Protein AF-A0A9Q9BVR9-F1 (afdb_monomer_lite)

Structure (mmCIF, N/CA/C/O backbone):
data_AF-A0A9Q9BVR9-F1
#
_entry.id   AF-A0A9Q9BVR9-F1
#
loop_
_atom_site.group_PDB
_atom_site.id
_atom_site.type_symbol
_atom_site.label_atom_id
_atom_site.label_alt_id
_atom_site.label_comp_id
_atom_site.label_asym_id
_atom_site.label_entity_id
_atom_site.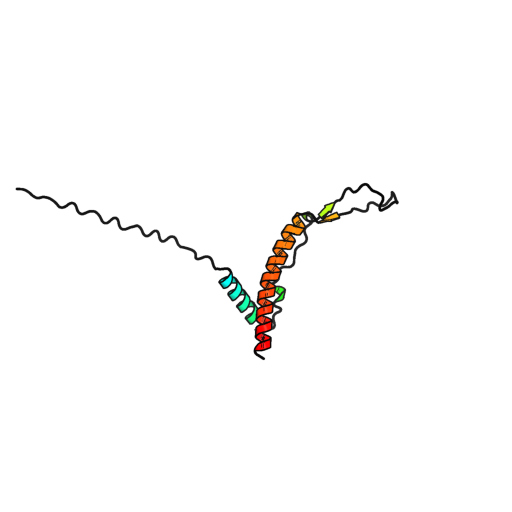label_seq_id
_atom_site.pdbx_PDB_ins_code
_atom_site.Cartn_x
_atom_site.Cartn_y
_atom_site.Cartn_z
_atom_site.occupancy
_atom_site.B_iso_or_equiv
_atom_site.auth_seq_id
_atom_site.auth_comp_id
_atom_site.auth_asym_id
_atom_site.auth_atom_id
_atom_site.pdbx_PDB_model_num
ATOM 1 N N . MET A 1 1 ? -12.021 83.419 23.432 1.00 38.91 1 MET A N 1
ATOM 2 C CA . MET A 1 1 ? -11.140 82.744 22.452 1.00 38.91 1 MET A CA 1
ATOM 3 C C . MET A 1 1 ? -11.913 81.598 21.816 1.00 38.91 1 MET A C 1
ATOM 5 O O . MET A 1 1 ? -12.678 80.941 22.510 1.00 38.91 1 MET A O 1
ATOM 9 N N . LYS A 1 2 ? -11.836 81.474 20.487 1.00 41.72 2 LYS A N 1
ATOM 10 C CA . LYS A 1 2 ? -12.688 80.613 19.652 1.00 41.72 2 LYS A CA 1
ATOM 11 C C . LYS A 1 2 ? -12.212 79.149 19.671 1.00 41.72 2 LYS A C 1
ATOM 13 O O . LYS A 1 2 ? -11.018 78.899 19.598 1.00 41.72 2 LYS A O 1
ATOM 18 N N . LYS A 1 3 ? -13.202 78.249 19.753 1.00 41.75 3 LYS A N 1
ATOM 19 C CA . LYS A 1 3 ? -13.281 76.816 19.395 1.00 41.75 3 LYS A CA 1
ATOM 20 C C . LYS A 1 3 ? -11.974 76.113 18.981 1.00 41.75 3 LYS A C 1
ATOM 22 O O . LYS A 1 3 ? -11.484 76.333 17.879 1.00 41.75 3 LYS A O 1
ATOM 27 N N . LEU A 1 4 ? -11.535 75.155 19.800 1.00 46.44 4 LEU A N 1
ATOM 28 C CA . LEU A 1 4 ? -10.692 74.038 19.371 1.00 46.44 4 LEU A CA 1
ATOM 29 C C . LEU A 1 4 ? -11.633 72.873 19.018 1.00 46.44 4 LEU A C 1
ATOM 31 O O . LEU A 1 4 ? -12.262 72.289 19.900 1.00 46.44 4 LEU A O 1
ATOM 35 N N . LEU A 1 5 ? -11.813 72.595 17.727 1.00 54.91 5 LEU A N 1
ATOM 36 C CA . LEU A 1 5 ? -12.519 71.399 17.269 1.00 54.91 5 LEU A CA 1
ATOM 37 C C . LEU A 1 5 ? -11.586 70.200 17.469 1.00 54.91 5 LEU A C 1
ATOM 39 O O . LEU A 1 5 ? -10.543 70.102 16.829 1.00 54.91 5 LEU A O 1
ATOM 43 N N . LEU A 1 6 ? -11.969 69.333 18.404 1.00 50.19 6 LEU A N 1
ATOM 44 C CA . LEU A 1 6 ? -11.362 68.034 18.672 1.00 50.19 6 LEU A CA 1
ATOM 45 C C . LEU A 1 6 ? -11.310 67.201 17.382 1.00 50.19 6 LEU A C 1
ATOM 47 O O . LEU A 1 6 ? -12.342 66.773 16.868 1.00 50.19 6 LEU A O 1
ATOM 51 N N . LEU A 1 7 ? -10.100 66.959 16.880 1.00 53.19 7 LEU A N 1
ATOM 52 C CA . LEU A 1 7 ? -9.809 65.882 15.937 1.00 53.19 7 LEU A CA 1
ATOM 53 C C . LEU A 1 7 ? -10.014 64.553 16.673 1.00 53.19 7 LEU A C 1
ATOM 55 O O . LEU A 1 7 ? -9.206 64.177 17.521 1.00 53.19 7 LEU A O 1
ATOM 59 N N . MET A 1 8 ? -11.110 63.855 16.374 1.00 57.31 8 MET A N 1
ATOM 60 C CA . MET A 1 8 ? -11.246 62.449 16.742 1.00 57.31 8 MET A CA 1
ATOM 61 C C . MET A 1 8 ? -10.315 61.614 15.854 1.00 57.31 8 MET A C 1
ATOM 63 O O . MET A 1 8 ? -10.363 61.774 14.631 1.00 57.31 8 MET A O 1
ATOM 67 N N . PRO A 1 9 ? -9.498 60.704 16.410 1.00 53.47 9 PRO A N 1
ATOM 68 C CA . PRO A 1 9 ? -8.858 59.684 15.602 1.00 53.47 9 PRO A CA 1
ATOM 69 C C . PRO A 1 9 ? -9.966 58.766 15.087 1.00 53.47 9 PRO A C 1
ATOM 71 O O . PRO A 1 9 ? -10.678 58.140 15.874 1.00 53.47 9 PRO A O 1
ATOM 74 N N . ALA A 1 10 ? -10.139 58.715 13.766 1.00 57.69 10 ALA A N 1
ATOM 75 C CA . ALA A 1 10 ? -10.944 57.684 13.139 1.00 57.69 10 ALA A CA 1
ATOM 76 C C . ALA A 1 10 ? -10.406 56.329 13.612 1.00 57.69 10 ALA A C 1
ATOM 78 O O . ALA A 1 10 ? -9.231 56.019 13.413 1.00 57.69 10 ALA A O 1
ATOM 79 N N . LEU A 1 11 ? -11.264 55.567 14.290 1.00 50.66 11 LEU A N 1
ATOM 80 C CA . LEU A 1 11 ? -11.054 54.166 14.619 1.00 50.66 11 LEU A CA 1
ATOM 81 C C . LEU A 1 11 ? -10.641 53.432 13.339 1.00 50.66 11 LEU A C 1
ATOM 83 O O . LEU A 1 11 ? -11.483 53.073 12.518 1.00 50.66 11 LEU A O 1
ATOM 87 N N . LEU A 1 12 ? -9.339 53.210 13.170 1.00 55.28 12 LEU A N 1
ATOM 88 C CA . LEU A 1 12 ? -8.814 52.174 12.294 1.00 55.28 12 LEU A CA 1
ATOM 89 C C . LEU A 1 12 ? -9.189 50.846 12.949 1.00 55.28 12 LEU A C 1
ATOM 91 O O . LEU A 1 12 ? -8.400 50.247 13.677 1.00 55.28 12 LEU A O 1
ATOM 95 N N . ALA A 1 13 ? -10.442 50.430 12.760 1.00 57.25 13 ALA A N 1
ATOM 96 C CA . ALA A 1 13 ? -10.838 49.065 13.032 1.00 57.25 13 ALA A CA 1
ATOM 97 C C . ALA A 1 13 ? -9.893 48.163 12.224 1.00 57.25 13 ALA A C 1
ATOM 99 O O . ALA A 1 13 ? -9.792 48.345 11.005 1.00 57.25 13 ALA A O 1
ATOM 100 N N . PRO A 1 14 ? -9.166 47.229 12.862 1.00 58.66 14 PRO A N 1
ATOM 101 C CA . PRO A 1 14 ? -8.404 46.255 12.111 1.00 58.66 14 PRO A CA 1
ATOM 102 C C . PRO A 1 14 ? -9.414 45.488 11.262 1.00 58.66 14 PRO A C 1
ATOM 104 O O . PRO A 1 14 ? -10.342 44.876 11.794 1.00 58.66 14 PRO A O 1
ATOM 107 N N . ILE A 1 15 ? -9.263 45.578 9.939 1.00 55.91 15 ILE A N 1
ATOM 108 C CA . ILE A 1 15 ? -9.968 44.713 9.002 1.00 55.91 15 ILE A CA 1
ATOM 109 C C . ILE A 1 15 ? -9.590 43.303 9.436 1.00 55.91 15 ILE A C 1
ATOM 111 O O . ILE A 1 15 ? -8.450 42.875 9.253 1.00 55.91 15 ILE A O 1
ATOM 115 N N . GLN A 1 16 ? -10.522 42.611 10.087 1.00 54.34 16 GLN A N 1
ATOM 116 C CA . GLN A 1 16 ? -10.398 41.189 10.338 1.00 54.34 16 GLN A CA 1
ATOM 117 C C . GLN A 1 16 ? -10.486 40.537 8.964 1.00 54.34 16 GLN A C 1
ATOM 119 O O . GLN A 1 16 ? -11.564 40.190 8.486 1.00 54.34 16 GLN A O 1
ATOM 124 N N . PHE A 1 17 ? -9.343 40.435 8.288 1.00 49.59 17 PHE A N 1
ATOM 125 C CA . PHE A 1 17 ? -9.161 39.466 7.230 1.00 49.59 17 PHE A CA 1
ATOM 126 C C . PHE A 1 17 ? -9.364 38.114 7.902 1.00 49.59 17 PHE A C 1
ATOM 128 O O . PHE A 1 17 ? -8.444 37.552 8.492 1.00 49.59 17 PHE A O 1
ATOM 135 N N . ALA A 1 18 ? -10.604 37.627 7.881 1.00 53.34 18 ALA A N 1
ATOM 136 C CA . ALA A 1 18 ? -10.911 36.237 8.132 1.00 53.34 18 ALA A CA 1
ATOM 137 C C . ALA A 1 18 ? -10.276 35.450 6.982 1.00 53.34 18 ALA A C 1
ATOM 139 O O . ALA A 1 18 ? -10.924 35.092 6.003 1.00 53.34 18 ALA A O 1
ATOM 140 N N . VAL A 1 19 ? -8.961 35.251 7.073 1.00 53.66 19 VAL A N 1
ATOM 141 C CA . VAL A 1 19 ? -8.281 34.182 6.363 1.00 53.66 19 VAL A CA 1
ATOM 142 C C . VAL A 1 19 ? -9.018 32.935 6.820 1.00 53.66 19 VAL A C 1
ATOM 144 O O . VAL A 1 19 ? -9.019 32.625 8.012 1.00 53.66 19 VAL A O 1
ATOM 147 N N . SER A 1 20 ? -9.734 32.271 5.912 1.00 51.66 20 SER A N 1
ATOM 148 C CA . SER A 1 20 ? 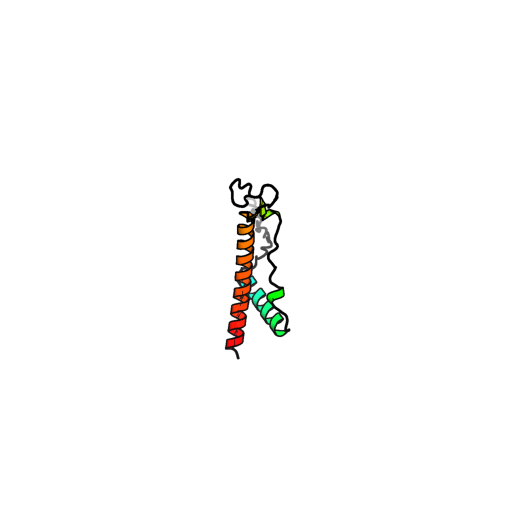-10.286 30.961 6.218 1.00 51.66 20 SER A CA 1
ATOM 149 C C . SER A 1 20 ? -9.086 30.047 6.443 1.00 51.66 20 SER A C 1
ATOM 151 O O . SER A 1 20 ? -8.514 29.517 5.491 1.00 51.66 20 SER A O 1
ATOM 153 N N . CYS A 1 21 ? -8.637 29.923 7.690 1.00 58.91 21 CYS A N 1
ATOM 15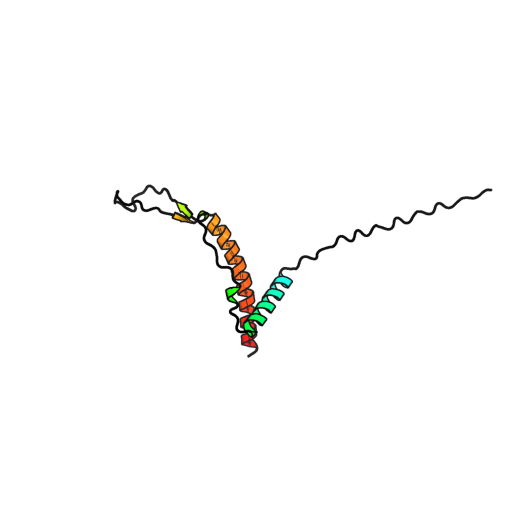4 C CA . CYS A 1 21 ? -7.695 28.891 8.075 1.00 58.91 21 CYS A CA 1
ATOM 155 C C . CYS A 1 21 ? -8.428 27.569 7.865 1.00 58.91 21 CYS A C 1
ATOM 157 O O . CYS A 1 21 ? -9.175 27.116 8.732 1.00 58.91 21 CYS A O 1
ATOM 159 N N . VAL A 1 22 ? -8.278 26.989 6.675 1.00 67.69 22 VAL A N 1
ATOM 160 C CA . VAL A 1 22 ? -8.640 25.599 6.431 1.00 67.69 22 VAL A CA 1
ATOM 161 C C . VAL A 1 22 ? -7.715 24.807 7.343 1.00 67.69 22 VAL A C 1
ATOM 163 O O . VAL A 1 22 ? -6.517 24.716 7.090 1.00 67.69 22 VAL A O 1
ATOM 166 N N . ARG A 1 23 ? -8.241 24.354 8.484 1.00 74.75 23 ARG A N 1
ATOM 167 C CA . ARG A 1 23 ? -7.477 23.536 9.421 1.00 74.75 23 ARG A CA 1
ATOM 168 C C . ARG A 1 23 ? -7.155 22.230 8.708 1.00 74.75 23 ARG A C 1
ATOM 170 O O . ARG A 1 23 ? -8.060 21.448 8.431 1.00 74.75 23 ARG A O 1
ATOM 177 N N . GLU A 1 24 ? -5.882 22.023 8.398 1.00 83.44 24 GLU A N 1
ATOM 178 C CA . GLU A 1 24 ? -5.410 20.733 7.911 1.00 83.44 24 GLU A CA 1
ATOM 179 C C . GLU A 1 24 ? -5.555 19.691 9.022 1.00 83.44 24 GLU A C 1
ATOM 181 O O . GLU A 1 24 ? -5.246 19.949 10.189 1.00 83.44 24 GLU A O 1
ATOM 186 N N . GLU A 1 25 ? -6.069 18.521 8.654 1.00 86.62 25 GLU A N 1
ATOM 187 C CA . GLU A 1 25 ? -6.222 17.404 9.582 1.00 86.62 25 GLU A CA 1
ATOM 188 C C . GLU A 1 25 ? -4.855 16.859 9.980 1.00 86.62 25 GLU A C 1
ATOM 190 O O . GLU A 1 25 ? -3.980 16.652 9.127 1.00 86.62 25 GLU A O 1
ATOM 195 N N . THR A 1 26 ? -4.686 16.587 11.273 1.00 91.81 26 THR A N 1
ATOM 196 C CA . THR A 1 26 ? -3.455 15.970 11.776 1.00 91.81 26 THR A CA 1
ATOM 197 C C . THR A 1 26 ? -3.360 14.514 11.313 1.00 91.81 26 THR A C 1
ATOM 199 O O . THR A 1 26 ? -4.358 13.886 10.952 1.00 91.81 26 THR A O 1
ATOM 202 N N . GLN A 1 27 ? -2.153 13.939 11.327 1.00 89.19 27 GLN A N 1
ATOM 203 C CA . GLN A 1 27 ? -1.982 12.522 10.987 1.00 89.19 27 GLN A CA 1
ATOM 204 C C . GLN A 1 27 ? -2.755 11.607 11.950 1.00 89.19 27 GLN A C 1
ATOM 206 O O . GLN A 1 27 ? -3.349 10.626 11.521 1.00 89.19 27 GLN A O 1
ATOM 211 N N . GLU A 1 28 ? -2.820 11.973 13.230 1.00 92.19 28 GLU A N 1
ATOM 212 C CA . GLU A 1 28 ? -3.574 11.233 14.244 1.00 92.19 28 GLU A CA 1
ATOM 213 C C . GLU A 1 28 ? -5.084 11.227 13.955 1.00 92.19 28 GLU A C 1
ATOM 215 O O . GLU A 1 28 ? -5.721 10.177 14.021 1.00 92.19 28 GLU A O 1
ATOM 220 N N . GLU A 1 29 ? -5.653 12.368 13.545 1.00 93.31 29 GLU A N 1
ATOM 221 C CA . GLU A 1 29 ? -7.065 12.461 13.146 1.00 93.31 29 GLU A CA 1
ATOM 222 C C . GLU A 1 29 ? -7.362 11.590 11.911 1.00 93.31 29 GLU A C 1
ATOM 224 O O . GLU A 1 29 ? -8.408 10.935 11.840 1.00 93.31 29 GLU A O 1
ATOM 229 N N . LYS A 1 30 ? -6.435 11.539 10.944 1.00 93.00 30 LYS A N 1
ATOM 230 C CA . LYS A 1 30 ? -6.551 10.667 9.763 1.00 93.00 30 LYS A CA 1
ATOM 231 C C . LYS A 1 30 ? -6.501 9.189 10.149 1.00 93.00 30 LYS A C 1
ATOM 233 O O . LYS A 1 30 ? -7.327 8.408 9.670 1.00 93.00 30 LYS A O 1
ATOM 238 N N . ASP A 1 31 ? -5.587 8.817 11.040 1.00 94.19 31 ASP A N 1
ATOM 239 C CA . ASP A 1 31 ? -5.425 7.443 11.516 1.00 94.19 31 ASP A CA 1
ATOM 240 C C . ASP A 1 31 ? -6.661 6.969 12.295 1.00 94.19 31 ASP A C 1
ATOM 242 O O . ASP A 1 31 ? -7.138 5.853 12.082 1.00 94.19 31 ASP A O 1
ATOM 246 N N . GLU A 1 32 ? -7.238 7.826 13.146 1.00 94.25 32 GLU A N 1
ATOM 247 C CA . GLU A 1 32 ? -8.466 7.519 13.887 1.00 94.25 32 GLU A CA 1
ATOM 248 C C . GLU A 1 32 ? -9.661 7.311 12.944 1.00 94.25 32 GLU A C 1
ATOM 250 O O . GLU A 1 32 ? -10.447 6.372 13.110 1.00 94.25 32 GLU A O 1
ATOM 255 N N . LYS A 1 33 ? -9.800 8.158 11.916 1.00 94.19 33 LYS A N 1
ATOM 256 C CA . LYS A 1 33 ? -10.846 7.994 10.896 1.00 94.19 33 LYS A CA 1
ATOM 257 C C . LYS A 1 33 ? -10.695 6.691 10.124 1.00 94.19 33 LYS A C 1
ATOM 259 O O . LYS A 1 33 ? -11.694 6.000 9.909 1.00 94.19 33 LYS A O 1
ATOM 264 N N . LEU A 1 34 ? -9.472 6.349 9.720 1.00 93.44 34 LEU A N 1
ATOM 265 C CA . LEU A 1 34 ? -9.197 5.092 9.032 1.00 93.44 34 LEU A CA 1
ATOM 266 C C . LEU A 1 34 ? -9.524 3.896 9.931 1.00 93.44 34 LEU A C 1
ATOM 268 O O . LEU A 1 34 ? -10.180 2.954 9.490 1.00 93.44 34 LEU A O 1
ATOM 272 N N . ALA A 1 35 ? -9.160 3.970 11.211 1.00 93.75 35 ALA A N 1
ATOM 273 C CA . ALA A 1 35 ? -9.457 2.919 12.169 1.00 93.75 35 ALA A CA 1
ATOM 274 C C . ALA A 1 35 ? -10.975 2.675 12.316 1.00 93.75 35 ALA A C 1
ATOM 276 O O . ALA A 1 35 ? -11.443 1.540 12.224 1.00 93.75 35 ALA A O 1
ATOM 277 N N . LYS A 1 36 ? -11.767 3.747 12.455 1.00 93.88 36 LYS A N 1
ATOM 278 C CA . LYS A 1 36 ? -13.239 3.663 12.511 1.00 93.88 36 LYS A CA 1
ATOM 279 C C . LYS A 1 36 ? -13.845 3.090 11.229 1.00 93.88 36 LYS A C 1
ATOM 281 O O . LYS A 1 36 ? -14.853 2.385 11.289 1.00 93.88 36 LYS A O 1
ATOM 286 N N . LYS A 1 37 ? -13.258 3.395 10.065 1.00 93.19 37 LYS A N 1
ATOM 287 C CA . LYS A 1 37 ? -13.680 2.809 8.785 1.00 93.19 37 LYS A CA 1
ATOM 288 C C . LYS A 1 37 ? -13.478 1.292 8.804 1.00 93.19 37 LYS A C 1
ATOM 290 O O . LYS A 1 37 ? -14.431 0.565 8.538 1.00 93.19 37 LYS A O 1
ATOM 295 N N . TYR A 1 38 ? -12.287 0.832 9.186 1.00 93.19 38 TYR A N 1
ATOM 296 C CA . TYR A 1 38 ? -11.971 -0.593 9.277 1.00 93.19 38 TYR A CA 1
ATOM 297 C C . TYR A 1 38 ? -12.891 -1.340 10.240 1.00 93.19 38 TYR A C 1
ATOM 299 O O . TYR A 1 38 ? -13.438 -2.369 9.862 1.00 93.19 38 TYR A O 1
ATOM 307 N N . GLU A 1 39 ? -13.123 -0.815 11.445 1.00 91.94 39 GLU A N 1
ATOM 308 C CA . GLU A 1 39 ? -14.052 -1.415 12.415 1.00 91.94 39 GLU A CA 1
ATOM 309 C C . GLU A 1 39 ? -15.454 -1.605 11.813 1.00 91.94 39 GLU A C 1
ATOM 311 O O . GLU A 1 39 ? -15.993 -2.710 11.805 1.00 91.94 39 GLU A O 1
ATOM 316 N N . LYS A 1 40 ? -15.995 -0.555 11.186 1.00 91.94 40 LYS A N 1
ATOM 317 C CA . LYS A 1 40 ? -17.307 -0.595 10.530 1.00 91.94 40 LYS A CA 1
ATOM 318 C C . LYS A 1 40 ? -17.373 -1.578 9.358 1.00 91.94 40 LYS A C 1
ATOM 320 O O . LYS A 1 40 ? -18.431 -2.157 9.110 1.00 91.94 40 LYS A O 1
ATOM 325 N N . ASP A 1 41 ? -16.301 -1.704 8.583 1.00 91.00 41 ASP A N 1
ATOM 326 C CA . ASP A 1 41 ? -16.258 -2.619 7.444 1.00 91.00 41 ASP A CA 1
ATOM 327 C C . ASP A 1 41 ? -16.146 -4.080 7.912 1.00 91.00 41 ASP A C 1
ATOM 329 O O . ASP A 1 41 ? -16.861 -4.933 7.380 1.00 91.00 41 ASP A O 1
ATOM 333 N N . ILE A 1 42 ? -15.389 -4.354 8.981 1.00 88.56 42 ILE A N 1
ATOM 334 C CA . ILE A 1 42 ? -15.346 -5.667 9.650 1.00 88.56 42 ILE A CA 1
ATOM 335 C C . ILE A 1 42 ? -16.732 -6.059 10.172 1.00 88.56 42 ILE A C 1
ATOM 337 O O . ILE A 1 42 ? -17.185 -7.171 9.903 1.00 88.56 42 ILE A O 1
ATOM 341 N N . ASP A 1 43 ? -17.437 -5.149 10.852 1.00 88.69 43 ASP A N 1
ATOM 342 C CA . ASP A 1 43 ? -18.789 -5.399 11.380 1.00 88.69 43 ASP A CA 1
ATOM 343 C C . ASP A 1 43 ? -19.800 -5.762 10.281 1.00 88.69 43 ASP A C 1
ATOM 345 O O . ASP A 1 43 ? -20.777 -6.474 10.515 1.00 88.69 43 ASP A O 1
ATOM 349 N N . LYS A 1 44 ? -19.561 -5.293 9.052 1.00 90.94 44 LYS A N 1
ATOM 350 C CA . LYS A 1 44 ? -20.369 -5.616 7.867 1.00 90.94 44 LYS A CA 1
ATOM 351 C C . LYS A 1 44 ? -19.920 -6.888 7.147 1.00 90.94 44 LYS A C 1
ATOM 353 O O . LYS A 1 44 ? -20.489 -7.212 6.106 1.00 90.94 44 LYS A O 1
ATOM 358 N N . GLY A 1 45 ? -18.896 -7.576 7.649 1.00 84.62 45 GLY A N 1
ATOM 359 C CA . GLY A 1 45 ? -18.283 -8.732 6.998 1.00 84.62 45 GLY A CA 1
ATOM 360 C C . GLY A 1 45 ? -17.525 -8.386 5.713 1.00 84.62 45 GLY A C 1
ATOM 361 O O . GLY A 1 45 ? -17.325 -9.265 4.877 1.00 84.62 45 GLY A O 1
ATOM 362 N N . LYS A 1 46 ? -17.131 -7.121 5.517 1.00 87.06 46 LYS A N 1
ATOM 363 C CA . LYS A 1 46 ? -16.322 -6.715 4.364 1.00 87.06 46 LYS A CA 1
ATOM 364 C C . LYS A 1 46 ? -14.852 -7.043 4.584 1.00 87.06 46 LYS A C 1
ATOM 366 O O . LYS A 1 46 ? -14.338 -6.984 5.701 1.00 87.06 46 LYS A O 1
ATOM 371 N N . TYR A 1 47 ? -14.166 -7.337 3.487 1.00 79.88 47 TYR A N 1
ATOM 372 C CA . TYR A 1 47 ? -12.737 -7.586 3.503 1.00 79.88 47 TYR A CA 1
ATOM 373 C C . TYR A 1 47 ? -11.979 -6.257 3.521 1.00 79.88 47 TYR A C 1
ATOM 375 O O . TYR A 1 47 ? -11.918 -5.541 2.529 1.00 79.88 47 TYR A O 1
ATOM 383 N N . VAL A 1 48 ? -11.407 -5.916 4.675 1.00 81.38 48 VAL A N 1
ATOM 384 C CA . VAL A 1 48 ? -10.670 -4.655 4.867 1.00 81.38 48 VAL A CA 1
ATOM 385 C C . VAL A 1 48 ? -9.452 -4.554 3.953 1.00 81.38 48 VAL A C 1
ATOM 387 O O . VAL A 1 48 ? -9.004 -3.452 3.649 1.00 81.38 48 VAL A O 1
ATOM 390 N N . PHE A 1 49 ? -8.911 -5.682 3.486 1.00 78.19 49 PHE A N 1
ATOM 391 C CA . PHE A 1 49 ? -7.715 -5.629 2.661 1.00 78.19 49 PHE A CA 1
ATOM 392 C C . PHE A 1 49 ? -7.962 -5.175 1.217 1.00 78.19 49 PHE A C 1
ATOM 394 O O . PHE A 1 49 ? -7.003 -4.822 0.538 1.00 78.19 49 PHE A O 1
ATOM 401 N N . ASP A 1 50 ? -9.223 -5.087 0.784 1.00 79.44 50 ASP A N 1
ATOM 402 C CA . ASP A 1 50 ? -9.575 -4.452 -0.492 1.00 79.44 50 ASP A CA 1
ATOM 403 C C . ASP A 1 50 ? -9.273 -2.938 -0.489 1.00 79.44 50 ASP A C 1
ATOM 405 O O . ASP A 1 50 ? -9.214 -2.314 -1.544 1.00 79.44 50 ASP A O 1
ATOM 409 N N . ASP A 1 51 ? -9.058 -2.331 0.687 1.00 76.81 51 ASP A N 1
ATOM 410 C CA . ASP A 1 51 ? -8.649 -0.929 0.818 1.00 76.81 51 ASP A CA 1
ATOM 411 C C . ASP A 1 51 ? -7.141 -0.697 0.601 1.00 76.81 51 ASP A C 1
ATOM 413 O O . ASP A 1 51 ? -6.709 0.460 0.548 1.00 76.81 51 ASP A O 1
ATOM 417 N N . PHE A 1 52 ? -6.316 -1.751 0.524 1.00 85.50 52 PHE A N 1
ATOM 418 C CA . PHE A 1 52 ? -4.895 -1.585 0.216 1.00 85.50 52 PHE A CA 1
ATOM 419 C C . PHE A 1 52 ? -4.705 -1.532 -1.292 1.00 85.50 52 PHE A C 1
ATOM 421 O O . PHE A 1 52 ? -5.004 -2.479 -2.015 1.00 85.50 52 PHE A O 1
ATOM 428 N N . GLU A 1 53 ? -4.160 -0.417 -1.758 1.00 89.25 53 GLU A N 1
ATOM 429 C CA . GLU A 1 53 ? -3.745 -0.281 -3.143 1.00 89.25 53 GLU A CA 1
ATOM 430 C C . GLU A 1 53 ? -2.626 -1.285 -3.442 1.00 89.25 53 GLU A C 1
ATOM 432 O O . GLU A 1 53 ? -1.658 -1.396 -2.687 1.00 89.25 53 GLU A O 1
ATOM 437 N N . GLN A 1 54 ? -2.764 -2.046 -4.527 1.00 91.56 54 GLN A N 1
ATOM 438 C CA . GLN A 1 54 ? -1.719 -2.955 -4.986 1.00 91.56 54 GLN A CA 1
ATOM 439 C C . GLN A 1 54 ? -0.566 -2.144 -5.585 1.00 91.56 54 GLN A C 1
ATOM 441 O O . GLN A 1 54 ? -0.798 -1.171 -6.297 1.00 91.56 54 GLN A O 1
ATOM 446 N N . PHE A 1 55 ? 0.678 -2.563 -5.343 1.00 94.50 55 PHE A N 1
ATOM 447 C CA . PHE A 1 55 ? 1.815 -1.948 -6.020 1.00 94.50 55 PHE A CA 1
ATOM 448 C C . PHE A 1 55 ? 1.737 -2.199 -7.531 1.00 94.50 55 PHE A C 1
ATOM 450 O O . PHE A 1 55 ? 1.741 -3.350 -7.979 1.00 94.50 55 PHE A O 1
ATOM 457 N N . GLU A 1 56 ? 1.673 -1.125 -8.311 1.00 94.25 56 GLU A N 1
ATOM 458 C CA . GLU A 1 56 ? 1.631 -1.196 -9.768 1.00 94.25 56 GLU A CA 1
ATOM 459 C C . GLU A 1 56 ? 3.047 -1.274 -10.342 1.00 94.25 56 GLU A C 1
ATOM 461 O O . GLU A 1 56 ? 3.880 -0.397 -10.101 1.00 94.25 56 GLU A O 1
ATOM 466 N N . MET A 1 57 ? 3.313 -2.325 -11.119 1.00 94.25 57 MET A N 1
ATOM 467 C CA . MET A 1 57 ? 4.563 -2.480 -11.860 1.00 94.25 57 MET A CA 1
ATOM 468 C C . MET A 1 57 ? 4.517 -1.651 -13.140 1.00 94.25 57 MET A C 1
ATOM 470 O O . MET A 1 57 ? 3.542 -1.725 -13.884 1.00 94.25 57 MET A O 1
ATOM 474 N N . LYS A 1 58 ? 5.592 -0.914 -13.413 1.00 94.62 58 LYS A N 1
ATOM 475 C CA . LYS A 1 58 ? 5.722 -0.059 -14.594 1.00 94.62 58 LYS A CA 1
ATOM 476 C C . LYS A 1 58 ? 6.929 -0.467 -15.425 1.00 94.62 58 LYS A C 1
ATOM 478 O O . LYS A 1 58 ? 7.900 -0.988 -14.877 1.00 94.62 58 LYS A O 1
ATOM 483 N N . ASP A 1 59 ? 6.891 -0.201 -16.724 1.00 94.75 59 ASP A N 1
ATOM 484 C CA . ASP A 1 59 ? 7.993 -0.542 -17.626 1.00 94.75 59 ASP A 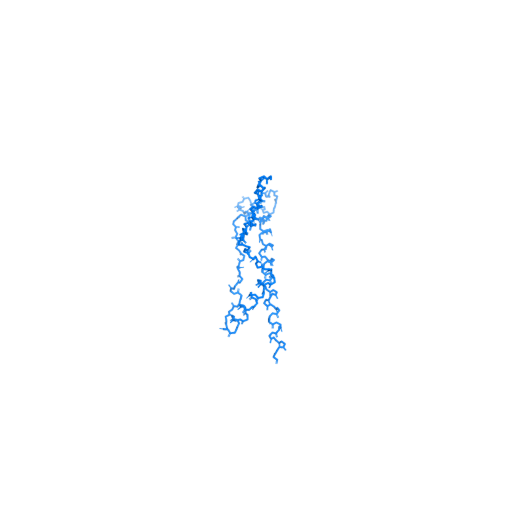CA 1
ATOM 485 C C . ASP A 1 59 ? 9.272 0.241 -17.272 1.00 94.75 59 ASP A C 1
ATOM 487 O O . ASP A 1 59 ? 10.372 -0.301 -17.343 1.00 94.75 59 ASP A O 1
ATOM 491 N N . GLU A 1 60 ? 9.141 1.477 -16.777 1.00 95.19 60 GLU A N 1
ATOM 492 C CA . GLU A 1 60 ? 10.246 2.348 -16.347 1.00 95.19 60 GLU A CA 1
ATOM 493 C C . GLU A 1 60 ? 11.009 1.821 -15.118 1.00 95.19 60 GLU A C 1
ATOM 495 O O . GLU A 1 60 ? 12.091 2.306 -14.771 1.00 95.19 60 GLU A O 1
ATOM 500 N N . TYR A 1 61 ? 10.456 0.821 -14.432 1.00 96.69 61 TYR A N 1
ATOM 501 C CA . TYR A 1 61 ? 11.142 0.123 -13.350 1.00 96.69 61 TYR A CA 1
ATOM 502 C C . TYR A 1 61 ? 12.210 -0.841 -13.847 1.00 96.69 61 TYR A C 1
ATOM 504 O O . TYR A 1 61 ? 12.985 -1.331 -13.029 1.00 96.69 61 TYR A O 1
ATOM 512 N N . PHE A 1 62 ? 12.271 -1.107 -15.149 1.00 94.12 62 PHE A N 1
ATOM 513 C CA . PHE A 1 62 ? 13.196 -2.058 -15.735 1.00 94.12 62 PHE A CA 1
ATOM 514 C C . PHE A 1 62 ? 14.178 -1.361 -16.667 1.00 94.12 62 PHE A C 1
ATOM 516 O O . PHE A 1 62 ? 13.798 -0.601 -17.554 1.00 94.12 62 PHE A O 1
ATOM 523 N N . GLU A 1 63 ? 15.455 -1.677 -16.505 1.00 91.50 63 GLU A N 1
ATOM 524 C CA . GLU A 1 63 ? 16.513 -1.247 -17.412 1.00 91.50 63 GLU A CA 1
ATOM 525 C C . GLU A 1 63 ? 17.211 -2.477 -17.991 1.00 91.50 63 GLU A C 1
ATOM 527 O O . GLU A 1 63 ? 17.568 -3.409 -17.265 1.00 91.50 63 GLU A O 1
ATOM 532 N N . GLU A 1 64 ? 17.348 -2.510 -19.319 1.00 87.00 64 GLU A N 1
ATOM 533 C CA . GLU A 1 64 ? 18.041 -3.594 -20.015 1.00 87.00 64 GLU A CA 1
ATOM 534 C C . GLU A 1 64 ? 19.542 -3.497 -19.729 1.00 87.00 64 GLU A C 1
ATOM 536 O O . GLU A 1 64 ? 20.188 -2.494 -20.030 1.00 87.00 64 GLU A O 1
ATOM 541 N N . GLN A 1 65 ? 20.112 -4.553 -19.155 1.00 77.62 65 GLN A N 1
ATOM 542 C CA . GLN A 1 65 ? 21.535 -4.610 -18.877 1.00 77.62 65 GLN A CA 1
ATOM 543 C C . GLN A 1 65 ? 22.285 -5.061 -20.136 1.00 77.62 65 GLN A C 1
ATOM 545 O O . GLN A 1 65 ? 22.154 -6.203 -20.580 1.00 77.62 65 GLN A O 1
ATOM 550 N N . LEU A 1 66 ? 23.131 -4.180 -20.669 1.00 66.44 66 LEU A N 1
ATOM 551 C CA . LEU A 1 66 ? 24.141 -4.521 -21.672 1.00 66.44 66 LEU A CA 1
ATOM 552 C C . LEU A 1 66 ? 25.340 -5.185 -20.982 1.00 66.44 66 LEU A C 1
ATOM 554 O O . LEU A 1 66 ? 26.403 -4.584 -20.861 1.00 66.44 66 LEU A O 1
ATOM 558 N N . GLU A 1 67 ? 25.178 -6.403 -20.470 1.00 60.19 67 GLU A N 1
ATOM 559 C CA . GLU A 1 67 ? 26.329 -7.161 -19.971 1.00 60.19 67 GLU A CA 1
ATOM 560 C C . GLU A 1 67 ? 26.915 -8.007 -21.108 1.00 60.19 67 GLU A C 1
ATOM 562 O O . GLU A 1 67 ? 26.371 -9.040 -21.504 1.00 60.19 67 GLU A O 1
ATOM 567 N N . ILE A 1 68 ? 28.033 -7.523 -21.652 1.00 63.31 68 ILE A N 1
ATOM 568 C CA . ILE A 1 68 ? 29.030 -8.344 -22.336 1.00 63.31 68 ILE A CA 1
ATOM 569 C C . ILE A 1 68 ? 29.744 -9.101 -21.216 1.00 63.31 68 ILE A C 1
ATOM 571 O O . ILE A 1 68 ? 30.566 -8.494 -20.548 1.00 63.31 68 ILE A O 1
ATOM 575 N N . ASP A 1 69 ? 29.366 -10.349 -20.938 1.00 56.31 69 ASP A N 1
ATOM 576 C CA . ASP A 1 69 ? 30.308 -11.385 -20.485 1.00 56.31 69 ASP A CA 1
ATOM 577 C C . ASP A 1 69 ? 29.599 -12.733 -20.253 1.00 56.31 69 ASP A C 1
ATOM 579 O O . ASP A 1 69 ? 28.829 -12.939 -19.316 1.00 56.31 69 ASP A O 1
ATOM 583 N N . GLU A 1 70 ? 29.877 -13.652 -21.181 1.00 57.09 70 GLU A N 1
ATOM 584 C CA . GLU A 1 70 ? 30.119 -15.094 -20.989 1.00 57.09 70 GLU A CA 1
ATOM 585 C C . GLU A 1 70 ? 29.053 -16.017 -20.355 1.00 57.09 70 GLU A C 1
ATOM 587 O O . GLU A 1 70 ? 29.182 -17.237 -20.466 1.00 57.09 70 GLU A O 1
ATOM 592 N N . LEU A 1 71 ? 27.957 -15.523 -19.777 1.00 52.56 71 LEU A N 1
ATOM 593 C CA . LEU A 1 71 ? 27.023 -16.364 -19.005 1.00 52.56 71 LEU A CA 1
ATOM 594 C C . LEU A 1 71 ? 26.068 -17.241 -19.841 1.00 52.56 71 LEU A C 1
ATOM 596 O O . LEU A 1 71 ? 25.430 -18.143 -19.298 1.00 52.56 71 LEU A O 1
ATOM 600 N N . TRP A 1 72 ? 26.005 -17.043 -21.162 1.00 53.50 72 TRP A N 1
ATOM 601 C CA . TRP A 1 72 ? 25.188 -17.845 -22.084 1.00 53.50 72 TRP A CA 1
ATOM 602 C C . TRP A 1 72 ? 25.922 -18.107 -23.401 1.00 53.50 72 TRP A C 1
ATOM 604 O O . TRP A 1 72 ? 25.539 -17.587 -24.442 1.00 53.50 72 TRP A O 1
ATOM 614 N N . THR A 1 73 ? 26.970 -18.929 -23.374 1.00 55.75 73 THR A N 1
ATOM 615 C CA . THR A 1 73 ? 27.790 -19.375 -24.524 1.00 55.75 73 THR A CA 1
ATOM 616 C C . THR A 1 73 ? 27.015 -20.195 -25.582 1.00 55.75 73 THR A C 1
ATOM 618 O O . THR A 1 73 ? 27.385 -21.308 -25.953 1.00 55.75 73 THR A O 1
ATOM 621 N N . LYS A 1 74 ? 25.919 -19.646 -26.117 1.00 58.03 74 LYS A N 1
ATOM 622 C CA . LYS A 1 74 ? 25.332 -20.008 -27.409 1.00 58.03 74 LYS A CA 1
ATOM 623 C C . LYS A 1 74 ? 25.038 -18.723 -28.193 1.00 58.03 74 LYS A C 1
ATOM 625 O O . LYS A 1 74 ? 24.174 -17.965 -27.760 1.00 58.03 74 LYS A O 1
ATOM 630 N N . PRO A 1 75 ? 25.687 -18.505 -29.349 1.00 57.72 75 PRO A N 1
ATOM 631 C CA . PRO A 1 75 ? 25.537 -17.279 -30.139 1.00 57.72 75 PRO A CA 1
ATOM 632 C C . PRO A 1 75 ? 24.117 -17.050 -30.697 1.00 57.72 75 PRO A C 1
ATOM 634 O O . PRO A 1 75 ? 23.806 -15.940 -31.108 1.00 57.72 75 PRO A O 1
ATOM 637 N N . ASP A 1 76 ? 23.236 -18.057 -30.659 1.00 63.53 76 ASP A N 1
ATOM 638 C CA . ASP A 1 76 ? 21.906 -18.010 -31.292 1.00 63.53 76 ASP A CA 1
ATOM 639 C C . ASP A 1 76 ? 20.750 -17.609 -30.350 1.00 63.53 76 ASP A C 1
ATOM 641 O O . ASP A 1 76 ? 19.579 -17.773 -30.701 1.00 63.53 76 ASP A O 1
ATOM 645 N N . ARG A 1 77 ? 21.022 -17.142 -29.122 1.00 62.44 77 ARG A N 1
ATOM 646 C CA . ARG A 1 77 ? 19.968 -16.785 -28.152 1.00 62.44 77 ARG A CA 1
ATOM 647 C C . ARG A 1 77 ? 19.991 -15.299 -27.798 1.00 62.44 77 ARG A C 1
ATOM 649 O O . ARG A 1 77 ? 20.839 -14.855 -27.035 1.00 62.44 77 ARG A O 1
ATOM 656 N N . ASN A 1 78 ? 18.977 -14.564 -28.255 1.00 65.81 78 ASN A N 1
ATOM 657 C CA . ASN A 1 78 ? 18.700 -13.185 -27.834 1.00 65.81 78 ASN A CA 1
ATOM 658 C C . ASN A 1 78 ? 18.017 -13.158 -26.453 1.00 65.81 78 ASN A C 1
ATOM 660 O O . ASN A 1 78 ? 16.829 -12.850 -26.349 1.00 65.81 78 ASN A O 1
ATOM 664 N N . ILE A 1 79 ? 18.729 -13.535 -25.388 1.00 69.38 79 ILE A N 1
ATOM 665 C CA . ILE A 1 79 ? 18.217 -13.395 -24.016 1.00 69.38 79 ILE A CA 1
ATOM 666 C C . ILE A 1 79 ? 18.549 -11.987 -23.525 1.00 69.38 79 ILE A C 1
ATOM 668 O O . ILE A 1 79 ? 19.717 -11.641 -23.376 1.00 69.38 79 ILE A O 1
ATOM 672 N N . LYS A 1 80 ? 17.512 -11.193 -23.253 1.00 74.00 80 LYS A N 1
ATOM 673 C CA . LYS A 1 80 ? 17.641 -9.877 -22.626 1.00 74.00 80 LYS A CA 1
ATOM 674 C C . LYS A 1 80 ? 17.655 -10.017 -21.109 1.00 74.00 80 LYS A C 1
ATOM 676 O O . LYS A 1 80 ? 16.832 -10.743 -20.549 1.00 74.00 80 LYS A O 1
ATOM 681 N N . LYS A 1 81 ? 18.574 -9.318 -20.447 1.00 77.56 81 LYS A N 1
ATOM 682 C CA . LYS A 1 81 ? 18.654 -9.239 -18.986 1.00 77.56 81 LYS A CA 1
ATOM 683 C C . LYS A 1 81 ? 18.131 -7.874 -18.558 1.00 77.56 81 LYS A C 1
ATOM 685 O O . LYS A 1 81 ? 18.533 -6.869 -19.130 1.00 77.56 81 LYS A O 1
ATOM 690 N N . TYR A 1 82 ? 17.253 -7.844 -17.563 1.00 85.50 82 TYR A N 1
ATOM 691 C CA . TYR A 1 82 ? 16.678 -6.611 -17.030 1.00 85.50 82 TYR A CA 1
ATOM 692 C C . TYR A 1 82 ? 16.975 -6.499 -15.546 1.00 85.50 82 TYR A C 1
ATOM 694 O O . TYR A 1 82 ? 16.883 -7.494 -14.822 1.00 85.50 82 TYR A O 1
ATOM 702 N N . TRP A 1 83 ? 17.347 -5.305 -15.102 1.00 90.00 83 TRP A N 1
ATOM 703 C CA . TRP A 1 83 ? 17.515 -4.978 -13.690 1.00 90.00 83 TRP A CA 1
ATOM 704 C C . TRP A 1 83 ? 16.447 -3.988 -13.257 1.00 90.00 83 TRP A C 1
ATOM 706 O O . TRP A 1 83 ? 15.910 -3.237 -14.070 1.00 90.00 83 TRP A O 1
ATOM 716 N N . LEU A 1 84 ? 16.147 -4.007 -11.961 1.00 94.50 84 LEU A N 1
ATOM 717 C CA . LEU A 1 84 ? 15.271 -3.013 -11.364 1.00 94.50 84 LEU A CA 1
ATOM 718 C C . LEU A 1 84 ? 16.021 -1.690 -11.238 1.00 94.50 84 LEU A C 1
ATOM 720 O O . LEU A 1 84 ? 17.155 -1.649 -10.755 1.00 94.50 84 LEU A O 1
ATOM 724 N N . THR A 1 85 ? 15.379 -0.614 -11.667 1.00 95.56 85 THR A N 1
ATOM 725 C CA . THR A 1 85 ? 15.943 0.730 -11.601 1.00 95.56 85 THR A CA 1
ATOM 726 C C . THR A 1 85 ? 15.853 1.294 -10.187 1.00 95.56 85 THR A C 1
ATOM 728 O O . THR A 1 85 ? 15.066 0.847 -9.352 1.00 95.56 85 THR A O 1
ATOM 731 N N . GLY A 1 86 ? 16.612 2.358 -9.913 1.00 95.31 86 GLY A N 1
ATOM 732 C CA . GLY A 1 86 ? 16.442 3.134 -8.679 1.00 95.31 86 GLY A CA 1
ATOM 733 C C . GLY A 1 86 ? 15.017 3.678 -8.497 1.00 95.31 86 GLY A C 1
ATOM 734 O O . GLY A 1 86 ? 14.563 3.846 -7.366 1.00 95.31 86 GLY A O 1
ATOM 735 N N . LEU A 1 87 ? 14.289 3.912 -9.598 1.00 95.88 87 LEU A N 1
ATOM 736 C CA . LEU A 1 87 ? 12.898 4.363 -9.567 1.00 95.88 87 LEU A CA 1
ATOM 737 C C . LEU A 1 87 ? 11.984 3.314 -8.923 1.00 95.88 87 LEU A C 1
ATOM 739 O O . LEU A 1 87 ? 11.177 3.678 -8.070 1.00 95.88 87 LEU A O 1
ATOM 743 N N . PHE A 1 88 ? 12.173 2.031 -9.256 1.00 97.62 88 PHE A N 1
ATOM 744 C CA . PHE A 1 88 ? 11.446 0.933 -8.617 1.00 97.62 88 PHE A CA 1
ATOM 745 C C . PHE A 1 88 ? 11.586 0.991 -7.099 1.00 97.62 88 PHE A C 1
ATOM 747 O O . PHE A 1 88 ? 10.587 1.008 -6.391 1.00 97.62 88 PHE A O 1
ATOM 754 N N . PHE A 1 89 ? 12.822 1.045 -6.595 1.00 96.88 89 PHE A N 1
ATOM 755 C CA . PHE A 1 89 ? 13.070 0.999 -5.155 1.00 96.88 89 PHE A CA 1
ATOM 756 C C . PHE A 1 89 ? 12.464 2.205 -4.438 1.00 96.88 89 PHE A C 1
ATOM 758 O O . PHE A 1 89 ? 11.871 2.042 -3.377 1.00 96.88 89 PHE A O 1
ATOM 765 N N . ASN A 1 90 ? 12.551 3.396 -5.034 1.00 96.88 90 ASN A N 1
ATOM 766 C CA . ASN A 1 90 ? 11.974 4.609 -4.460 1.00 96.88 90 ASN A CA 1
ATOM 767 C C . ASN A 1 90 ? 10.442 4.563 -4.398 1.00 96.88 90 ASN A C 1
ATOM 769 O O . ASN A 1 90 ? 9.855 4.960 -3.390 1.00 96.88 90 ASN A O 1
ATOM 773 N N . ASP A 1 91 ? 9.788 4.114 -5.468 1.00 97.19 91 ASP A N 1
ATOM 774 C CA . ASP A 1 91 ? 8.327 4.051 -5.518 1.00 97.19 91 ASP A CA 1
ATOM 775 C C . ASP A 1 91 ? 7.794 2.890 -4.671 1.00 97.19 91 ASP A C 1
ATOM 777 O O . ASP A 1 91 ? 6.808 3.055 -3.948 1.00 97.19 91 ASP A O 1
ATOM 781 N N . PHE A 1 92 ? 8.485 1.74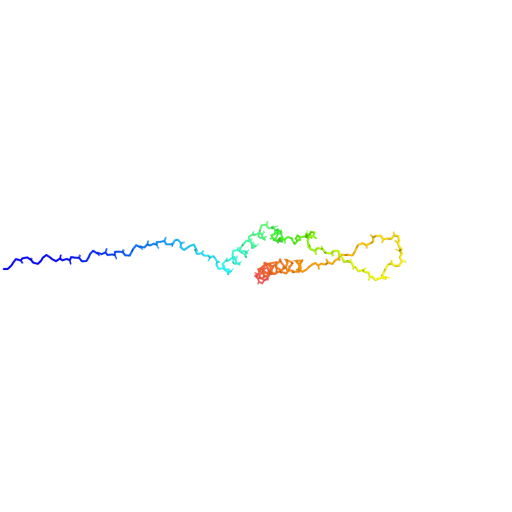7 -4.683 1.00 97.12 92 PHE A N 1
ATOM 782 C CA . PHE A 1 92 ? 8.160 0.603 -3.839 1.00 97.12 92 PHE A CA 1
ATOM 783 C C . PHE A 1 92 ? 8.302 0.933 -2.356 1.00 97.12 92 PHE A C 1
ATOM 785 O O . PHE A 1 92 ? 7.411 0.598 -1.585 1.00 97.12 92 PHE A O 1
ATOM 792 N N . ASP A 1 93 ? 9.370 1.621 -1.943 1.00 97.38 93 ASP A N 1
ATOM 793 C CA . ASP A 1 93 ? 9.567 1.979 -0.536 1.00 97.38 93 ASP A CA 1
ATOM 794 C C . ASP A 1 93 ? 8.468 2.928 -0.036 1.00 97.38 93 ASP A C 1
ATOM 796 O O . ASP A 1 93 ? 7.896 2.720 1.033 1.00 97.38 93 ASP A O 1
ATOM 800 N N . LYS A 1 94 ? 8.070 3.923 -0.843 1.00 96.06 94 LYS A N 1
ATOM 801 C CA . LYS A 1 94 ? 6.930 4.800 -0.516 1.00 96.06 94 LYS A CA 1
ATOM 802 C C . LYS A 1 94 ? 5.634 4.013 -0.354 1.00 96.06 94 LYS A C 1
ATOM 804 O O . LYS A 1 94 ? 4.935 4.190 0.644 1.00 96.06 94 LYS A O 1
ATOM 809 N N . TRP A 1 95 ? 5.323 3.155 -1.323 1.00 96.75 95 TRP A N 1
ATOM 810 C CA . TRP A 1 95 ? 4.130 2.316 -1.281 1.00 96.75 95 TRP A CA 1
ATOM 811 C C . TRP A 1 95 ? 4.144 1.383 -0.065 1.00 96.75 95 TRP A C 1
ATOM 813 O O . TRP A 1 95 ? 3.161 1.293 0.667 1.00 96.75 95 TRP A O 1
ATOM 823 N N . TYR A 1 96 ? 5.280 0.739 0.199 1.00 96.00 96 TYR A N 1
ATOM 824 C CA . TYR A 1 96 ? 5.453 -0.185 1.312 1.00 96.00 96 TYR A CA 1
ATOM 825 C C . TYR A 1 96 ? 5.295 0.514 2.663 1.00 96.00 96 TYR A C 1
ATOM 827 O O . TYR A 1 96 ? 4.653 -0.027 3.562 1.00 96.00 96 TYR A O 1
ATOM 835 N N . ASN A 1 97 ? 5.825 1.730 2.804 1.00 95.56 97 ASN A N 1
ATOM 836 C CA . ASN A 1 97 ? 5.676 2.524 4.018 1.00 95.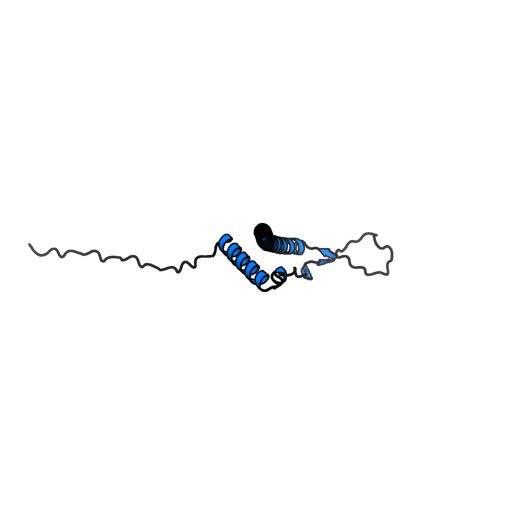56 97 ASN A CA 1
ATOM 837 C C . ASN A 1 97 ? 4.208 2.913 4.274 1.00 95.56 97 ASN A C 1
ATOM 839 O O . ASN A 1 97 ? 3.731 2.770 5.402 1.00 95.56 97 ASN A O 1
ATOM 843 N N . ASP A 1 98 ? 3.464 3.330 3.244 1.00 93.69 98 ASP A N 1
ATOM 844 C CA . ASP A 1 98 ? 2.021 3.603 3.357 1.00 93.69 98 ASP A CA 1
ATOM 845 C C . ASP A 1 98 ? 1.219 2.333 3.695 1.00 93.69 98 ASP A C 1
ATOM 847 O O . ASP A 1 98 ? 0.394 2.331 4.616 1.00 93.69 98 ASP A O 1
ATOM 851 N N . PHE A 1 99 ? 1.520 1.220 3.020 1.00 94.50 99 PHE A N 1
ATOM 852 C CA . PHE A 1 99 ? 0.934 -0.086 3.312 1.00 94.50 99 PHE A CA 1
ATOM 853 C C . PHE A 1 99 ? 1.170 -0.493 4.772 1.00 94.50 99 PHE A C 1
ATOM 855 O O . PHE A 1 99 ? 0.221 -0.831 5.483 1.00 94.50 99 PHE A O 1
ATOM 862 N N . GLN A 1 100 ? 2.418 -0.426 5.245 1.00 94.75 100 GLN A N 1
ATOM 863 C CA . GLN A 1 100 ? 2.788 -0.767 6.618 1.00 94.75 100 GLN A CA 1
ATOM 864 C C . GLN A 1 100 ? 2.050 0.104 7.632 1.00 94.75 100 GLN A C 1
ATOM 866 O O . GLN A 1 100 ? 1.566 -0.402 8.646 1.00 94.75 100 GLN A O 1
ATOM 871 N N . HIS A 1 101 ? 1.922 1.404 7.364 1.00 94.19 101 HIS A N 1
ATOM 872 C CA . HIS A 1 101 ? 1.180 2.322 8.223 1.00 94.19 101 HIS A CA 1
ATOM 873 C C . HIS A 1 101 ? -0.287 1.896 8.376 1.00 94.19 101 HIS A C 1
ATOM 875 O O . HIS A 1 101 ? -0.751 1.617 9.488 1.00 94.19 101 HIS A O 1
ATOM 881 N N . LYS A 1 102 ? -0.993 1.733 7.252 1.00 93.00 102 LYS A N 1
ATOM 882 C CA . LYS A 1 102 ? -2.397 1.290 7.209 1.00 93.00 102 LYS A CA 1
ATOM 883 C C . LYS A 1 102 ? -2.584 -0.096 7.843 1.00 93.00 102 LYS A C 1
ATOM 885 O O . LYS A 1 102 ? -3.504 -0.308 8.637 1.00 93.00 102 LYS A O 1
ATOM 890 N N . PHE A 1 103 ? -1.673 -1.029 7.570 1.00 93.75 103 PHE A N 1
ATOM 891 C CA . PHE A 1 103 ? -1.711 -2.384 8.120 1.00 93.75 103 PHE A CA 1
ATOM 892 C C . PHE A 1 103 ? -1.526 -2.388 9.639 1.00 93.75 103 PHE A C 1
ATOM 894 O O . PHE A 1 103 ? -2.214 -3.122 10.350 1.00 93.75 103 PHE A O 1
ATOM 901 N N . ASN A 1 104 ? -0.648 -1.538 10.170 1.00 94.00 104 ASN A N 1
ATOM 902 C CA . ASN A 1 104 ? -0.436 -1.430 11.609 1.00 94.00 104 ASN A CA 1
ATOM 903 C C . ASN A 1 104 ? -1.661 -0.862 12.342 1.00 94.00 104 ASN A C 1
ATOM 905 O O . ASN A 1 104 ? -1.943 -1.293 13.464 1.00 94.00 104 ASN A O 1
ATOM 909 N N . ILE A 1 105 ? -2.424 0.041 11.719 1.00 93.62 105 ILE A N 1
ATOM 910 C CA . ILE A 1 105 ? -3.716 0.509 12.250 1.00 93.62 105 ILE A CA 1
ATOM 911 C C . ILE A 1 105 ? -4.701 -0.659 12.340 1.00 93.62 105 ILE A C 1
ATOM 913 O O . ILE A 1 105 ? -5.257 -0.923 13.409 1.00 93.62 105 ILE A O 1
ATOM 917 N N . PHE A 1 106 ? -4.860 -1.413 11.250 1.00 92.19 106 PHE A N 1
ATOM 918 C CA . PHE A 1 106 ? -5.707 -2.605 11.232 1.00 92.19 106 PHE A CA 1
ATOM 919 C C . PHE A 1 106 ? -5.278 -3.639 12.289 1.00 92.19 106 PHE A C 1
ATOM 921 O O . PHE A 1 106 ? -6.099 -4.126 13.065 1.00 92.19 106 PHE A O 1
ATOM 928 N N . LYS A 1 107 ? -3.978 -3.934 12.389 1.00 92.44 107 LYS A N 1
ATOM 929 C CA . LYS A 1 107 ? -3.419 -4.885 13.362 1.00 92.44 107 LYS A CA 1
ATOM 930 C C . LYS A 1 107 ? -3.741 -4.494 14.806 1.00 92.44 107 LYS A C 1
ATOM 932 O O . LYS A 1 107 ? -4.085 -5.361 15.615 1.00 92.44 107 LYS A O 1
ATOM 937 N N . LYS A 1 108 ? -3.641 -3.201 15.141 1.00 92.44 108 LYS A N 1
ATOM 938 C CA . LYS A 1 108 ? -4.020 -2.679 16.464 1.00 92.44 108 LYS A CA 1
ATOM 939 C C . LYS A 1 108 ? -5.506 -2.911 16.742 1.00 92.44 108 LYS A C 1
ATOM 941 O O . LYS A 1 108 ? -5.839 -3.436 17.802 1.00 92.44 108 LYS A O 1
ATOM 946 N N . LEU A 1 109 ? -6.385 -2.596 15.788 1.00 90.62 109 LEU A N 1
ATOM 947 C CA . LEU A 1 109 ? -7.825 -2.851 15.921 1.00 90.62 109 LEU A CA 1
ATOM 948 C C . LEU A 1 109 ? -8.134 -4.328 16.148 1.00 90.62 109 LEU A C 1
ATOM 950 O O . LEU A 1 109 ? -8.843 -4.663 17.092 1.00 90.62 109 LEU A O 1
ATOM 954 N N . TRP A 1 110 ? -7.560 -5.207 15.328 1.00 87.19 110 TRP A N 1
ATOM 955 C CA . TRP A 1 110 ? -7.760 -6.648 15.445 1.00 87.19 110 TRP A CA 1
ATOM 956 C C . TRP A 1 110 ? -7.332 -7.177 16.819 1.00 87.19 110 TRP A C 1
ATOM 958 O O . TRP A 1 110 ? -8.061 -7.932 17.462 1.00 87.19 110 TRP A O 1
ATOM 968 N N . THR A 1 111 ? -6.178 -6.722 17.314 1.00 90.19 111 THR A N 1
ATOM 969 C CA . THR A 1 111 ? -5.683 -7.083 18.651 1.00 90.19 111 THR A CA 1
ATOM 970 C C . THR A 1 111 ? -6.656 -6.633 19.745 1.00 90.19 111 THR A C 1
ATOM 972 O O . THR A 1 111 ? -6.982 -7.413 20.639 1.00 90.19 111 THR A O 1
ATOM 975 N N . ASN A 1 112 ? -7.179 -5.408 19.648 1.00 87.69 112 ASN A N 1
ATOM 976 C CA . ASN A 1 112 ? -8.159 -4.882 20.599 1.00 87.69 112 ASN A CA 1
ATOM 977 C C . ASN A 1 112 ? -9.486 -5.657 20.559 1.00 87.69 112 ASN A C 1
ATOM 979 O O . ASN A 1 112 ? -10.099 -5.876 21.602 1.00 87.69 112 ASN A O 1
ATOM 983 N N . MET A 1 113 ? -9.938 -6.082 19.376 1.00 83.38 113 MET A N 1
ATOM 984 C CA . MET A 1 113 ? -11.148 -6.898 19.226 1.00 83.38 113 MET A CA 1
ATOM 985 C C . MET A 1 113 ? -10.995 -8.286 19.858 1.00 83.38 113 MET A C 1
ATOM 987 O O . MET A 1 113 ? -11.949 -8.795 20.441 1.00 83.38 113 MET A O 1
ATOM 991 N N . LEU A 1 114 ? -9.803 -8.888 19.780 1.00 80.38 114 LEU A N 1
ATOM 992 C CA . LEU A 1 114 ? -9.515 -10.177 20.415 1.00 80.38 114 LEU A CA 1
ATOM 993 C C . LEU A 1 114 ? -9.490 -10.092 21.945 1.00 80.38 114 LEU A C 1
ATOM 995 O O . LEU A 1 114 ? -9.954 -11.016 22.597 1.00 80.38 114 LEU A O 1
ATOM 999 N N . GLN A 1 115 ? -8.979 -9.000 22.517 1.00 79.31 115 GLN A N 1
ATOM 1000 C CA . GLN A 1 115 ? -8.899 -8.823 23.976 1.00 79.31 115 GLN A CA 1
ATOM 1001 C C . GLN A 1 115 ? -10.246 -8.509 24.643 1.00 79.31 115 GLN A C 1
ATOM 1003 O O . GLN A 1 115 ? -10.367 -8.624 25.859 1.00 79.31 115 GLN A O 1
ATOM 1008 N N . LYS A 1 116 ? -11.247 -8.073 23.869 1.00 70.69 116 LYS A N 1
ATOM 1009 C CA . LYS A 1 116 ? -12.601 -7.768 24.359 1.00 70.69 116 LYS A CA 1
ATOM 1010 C C . LYS A 1 116 ? -13.543 -8.982 24.371 1.00 70.69 116 LYS A C 1
ATOM 1012 O O . LYS A 1 116 ? -14.667 -8.840 24.847 1.00 70.69 116 LYS A O 1
ATOM 1017 N N . LYS A 1 117 ? -13.125 -10.122 23.815 1.00 54.91 117 LYS A N 1
ATOM 1018 C CA . LYS A 1 117 ? -13.861 -11.395 23.845 1.00 54.91 117 LYS A CA 1
ATOM 1019 C C . LYS A 1 117 ? -13.383 -12.265 24.998 1.00 54.91 117 LYS A C 1
ATOM 1021 O O . LYS A 1 117 ? -14.249 -12.975 25.549 1.00 54.91 117 LYS A O 1
#

Foldseek 3Di:
DDDDDDDDDDPPPPPPPPPVPPPDDDPVNVLVVLLVVLVVCVVVVHDNCVPQDDDDDDPVQKDWDPDPDDPDPDPPDPDTDIDGDPVCVVSVVVSVVVVVSSVVSVVVSVVVVVVVD

Sequence (117 aa):
MKKLLLLMPALLAPIQFAVSCVREETQEEKDEKLAKKYEKDIDKGKYVFDDFEQFEMKDEYFEEQLEIDELWTKPDRNIKKYWLTGLFFNDFDKWYNDFQHKFNIFKKLWTNMLQKK

Secondary structure (DSSP, 8-state):
-------PPP-------------PPPHHHHHHHHHHHHHHHHHTT--GGGGSPPPPP-GGGEEE----SSTT--TT-----EEE-HHHHHHHHHHHHHHHHHHHHHHHHHHHHHHT-

pLDDT: mean 79.31, std 17.34, range [38.91, 97.62]

Radius of gyration: 31.22 Å; chains: 1; bounding box: 51×103×56 Å

Organism: NCBI:txid29559